Protein AF-A0A3D5JQ87-F1 (afdb_monomer_lite)

Secondary structure (DSSP, 8-state):
--SSSS--S---SS-HHHHHHHHHHTT-TTS-------TTTSB--STT--B--TTHHHHHHHHHHHHTT-

Radius of gyration: 16.7 Å; chains: 1; bounding box: 44×23×42 Å

Sequence (70 aa):
DSTFADVYNIGGRWAGAITAGCFLSRFTEGQRWAHLDIAGVASDEGKRGMATGRPVGLLSQWLLDQAARA

Foldseek 3Di:
DDPPDPDDCADDDPPGVVVNVVVVVVVQPPHPDDDDDCVPPQWDDDPPIDGPPPPVVVVVVVVVVVVVVD

Structure (mmCIF, N/CA/C/O backbone):
data_AF-A0A3D5JQ87-F1
#
_entry.id   AF-A0A3D5JQ87-F1
#
loop_
_atom_site.group_PDB
_atom_site.id
_atom_site.type_symbol
_atom_site.label_atom_id
_atom_site.label_alt_id
_atom_site.label_comp_id
_atom_site.label_asym_id
_atom_site.label_entity_id
_atom_site.label_seq_id
_atom_site.pdbx_PDB_ins_code
_atom_site.Cartn_x
_atom_site.Cartn_y
_atom_site.Cartn_z
_atom_site.occupancy
_atom_site.B_iso_or_equiv
_atom_site.auth_seq_id
_atom_site.auth_comp_id
_atom_site.auth_asym_id
_atom_site.auth_atom_id
_atom_site.pdbx_PDB_model_num
ATOM 1 N N . ASP A 1 1 ? 14.923 4.222 9.176 1.00 82.12 1 ASP A N 1
ATOM 2 C CA . ASP A 1 1 ? 14.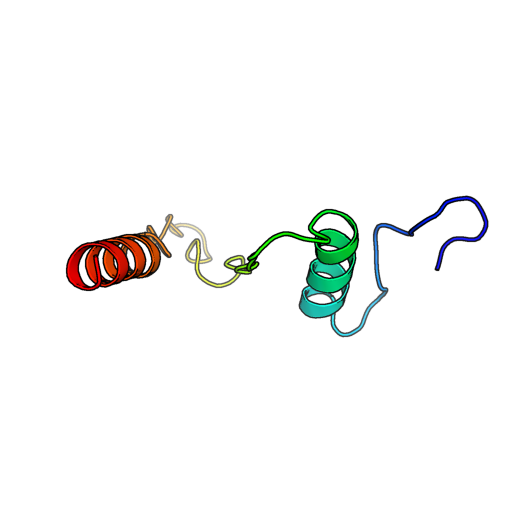983 5.421 10.036 1.00 82.12 1 ASP A CA 1
ATOM 3 C C . ASP A 1 1 ? 15.673 6.564 9.320 1.00 82.12 1 ASP A C 1
ATOM 5 O O . ASP A 1 1 ? 16.446 6.311 8.403 1.00 82.12 1 ASP A O 1
ATOM 9 N N . SER A 1 2 ? 15.342 7.803 9.684 1.00 93.31 2 SER A N 1
ATOM 10 C CA . SER A 1 2 ? 15.950 9.012 9.122 1.00 93.31 2 SER A CA 1
ATOM 11 C C . SER A 1 2 ? 16.768 9.713 10.201 1.00 93.31 2 SER A C 1
ATOM 13 O O . SER A 1 2 ? 16.351 9.782 11.351 1.00 93.31 2 SER A O 1
ATOM 15 N N . THR A 1 3 ? 17.930 10.249 9.832 1.00 96.25 3 THR A N 1
ATOM 16 C CA . THR A 1 3 ? 18.783 11.035 10.739 1.00 96.25 3 THR A CA 1
ATOM 17 C C . THR A 1 3 ? 18.217 12.433 11.010 1.00 96.25 3 THR A C 1
ATOM 19 O O . THR A 1 3 ? 18.587 13.059 11.996 1.00 96.25 3 THR A O 1
ATOM 22 N N . PHE A 1 4 ? 17.328 12.929 10.144 1.00 97.06 4 PHE A N 1
ATOM 23 C CA . PHE A 1 4 ? 16.886 14.332 10.142 1.00 97.06 4 PHE A CA 1
ATOM 24 C C . PHE A 1 4 ? 15.363 14.510 10.187 1.00 97.06 4 PHE A C 1
ATOM 26 O O . PHE A 1 4 ? 14.886 15.640 10.149 1.00 97.06 4 PHE A O 1
ATOM 33 N N . ALA A 1 5 ? 14.595 13.419 10.201 1.00 97.44 5 ALA A N 1
ATOM 34 C CA . ALA A 1 5 ? 13.134 13.452 10.153 1.00 97.44 5 ALA A CA 1
ATOM 35 C C . ALA A 1 5 ? 12.531 12.248 10.888 1.00 97.44 5 ALA A C 1
ATOM 37 O O . ALA A 1 5 ? 13.224 11.265 11.142 1.00 97.44 5 ALA A O 1
ATOM 38 N N . ASP A 1 6 ? 11.228 12.289 11.154 1.00 96.88 6 ASP A N 1
ATOM 39 C CA . ASP A 1 6 ? 10.523 11.227 11.887 1.00 96.88 6 ASP A CA 1
ATOM 40 C C . ASP A 1 6 ? 10.467 9.895 11.117 1.00 96.88 6 ASP A C 1
ATOM 42 O O . ASP A 1 6 ? 10.421 8.808 11.697 1.00 96.88 6 ASP A O 1
ATOM 46 N N . VAL A 1 7 ? 10.483 9.955 9.782 1.00 96.62 7 VAL A N 1
ATOM 47 C CA . VAL A 1 7 ? 10.474 8.775 8.913 1.00 96.62 7 VAL A CA 1
ATOM 48 C C . VAL A 1 7 ? 11.179 9.070 7.586 1.00 96.62 7 VAL A C 1
ATOM 50 O O . VAL A 1 7 ? 11.102 10.176 7.056 1.00 96.62 7 VAL A O 1
ATOM 53 N N . TYR A 1 8 ? 11.888 8.076 7.045 1.00 97.31 8 TYR A N 1
ATOM 54 C CA . TYR A 1 8 ? 12.465 8.133 5.698 1.00 97.31 8 TYR A CA 1
ATOM 55 C C . TYR A 1 8 ? 11.479 7.511 4.702 1.00 97.31 8 TYR A C 1
ATOM 57 O O . TYR A 1 8 ? 10.871 6.486 5.004 1.00 97.31 8 TYR A O 1
ATOM 65 N N . ASN A 1 9 ? 11.317 8.097 3.516 1.00 95.88 9 ASN A N 1
ATOM 66 C CA . ASN A 1 9 ? 10.281 7.689 2.556 1.00 95.88 9 ASN A CA 1
ATOM 67 C C . ASN A 1 9 ? 10.635 6.448 1.711 1.00 95.88 9 ASN A C 1
ATOM 69 O O . ASN A 1 9 ? 9.824 6.022 0.893 1.00 95.88 9 ASN A O 1
ATOM 73 N N . ILE A 1 10 ? 11.832 5.874 1.876 1.00 96.50 10 ILE A N 1
ATOM 74 C CA . ILE A 1 10 ? 12.317 4.709 1.118 1.00 96.50 10 ILE A CA 1
ATOM 75 C C . ILE A 1 10 ? 12.969 3.700 2.076 1.00 96.50 10 ILE A C 1
ATOM 77 O O . ILE A 1 10 ? 13.740 4.081 2.955 1.00 96.50 10 ILE A O 1
ATOM 81 N N . GLY A 1 11 ? 12.685 2.405 1.891 1.00 95.00 11 GLY A N 1
ATOM 82 C CA . GLY A 1 11 ? 13.177 1.308 2.742 1.00 95.00 11 GLY A CA 1
ATOM 83 C C . GLY A 1 11 ? 14.437 0.579 2.251 1.00 95.00 11 GLY A C 1
ATOM 84 O O . GLY A 1 11 ? 14.882 -0.371 2.890 1.00 95.00 11 GLY A O 1
ATOM 85 N N . GLY A 1 12 ? 15.020 0.997 1.125 1.00 95.50 12 GLY A N 1
ATOM 86 C CA . GLY A 1 12 ? 16.182 0.353 0.504 1.00 95.50 12 GLY A CA 1
ATOM 87 C C . GLY A 1 12 ? 15.812 -0.669 -0.577 1.00 95.50 12 GLY A C 1
ATOM 88 O O . GLY A 1 12 ? 14.713 -0.650 -1.123 1.00 95.50 12 GLY A O 1
ATOM 89 N N . ARG A 1 13 ? 16.763 -1.545 -0.934 1.00 97.00 13 ARG A N 1
ATOM 90 C CA . ARG A 1 13 ? 16.647 -2.457 -2.092 1.00 97.00 13 ARG A CA 1
ATOM 91 C C . ARG A 1 13 ? 15.646 -3.598 -1.888 1.00 97.00 13 ARG A C 1
ATOM 93 O O . ARG A 1 13 ? 15.032 -4.049 -2.852 1.00 97.00 13 ARG A O 1
ATOM 100 N N . TRP A 1 14 ? 15.541 -4.121 -0.672 1.00 97.75 14 TRP A N 1
ATOM 101 C CA . TRP A 1 14 ? 14.806 -5.354 -0.389 1.00 97.75 14 TRP A CA 1
ATOM 102 C C . TRP A 1 14 ? 13.426 -5.054 0.190 1.00 97.75 14 TRP A C 1
ATOM 104 O O . TRP A 1 14 ? 13.273 -4.123 0.972 1.00 97.75 14 TRP A O 1
ATOM 114 N N . ALA A 1 15 ? 12.430 -5.866 -0.180 1.00 96.75 15 ALA A N 1
ATOM 115 C CA . ALA A 1 15 ? 11.065 -5.773 0.345 1.00 96.75 15 ALA A CA 1
ATOM 116 C C . ALA A 1 15 ? 10.415 -4.376 0.189 1.00 96.75 15 ALA A C 1
ATOM 118 O O . ALA A 1 15 ? 9.698 -3.907 1.076 1.00 96.75 15 ALA A O 1
ATOM 119 N N . GLY A 1 16 ? 10.636 -3.718 -0.956 1.00 97.56 16 GLY A N 1
ATOM 120 C CA . GLY A 1 16 ? 10.110 -2.377 -1.249 1.00 97.56 16 GLY A CA 1
ATOM 121 C C . GLY A 1 16 ? 8.597 -2.238 -1.029 1.00 97.56 16 GLY A C 1
ATOM 122 O O . GLY A 1 16 ? 8.170 -1.312 -0.351 1.00 97.56 16 GLY A O 1
ATOM 123 N N . ALA A 1 17 ? 7.799 -3.205 -1.497 1.00 98.19 17 ALA A N 1
ATOM 124 C CA . ALA A 1 17 ? 6.344 -3.197 -1.305 1.00 98.19 17 ALA A CA 1
ATOM 125 C C . ALA A 1 17 ? 5.940 -3.208 0.184 1.00 98.19 17 ALA A C 1
ATOM 127 O O . ALA A 1 17 ? 5.057 -2.469 0.613 1.00 98.19 17 ALA A O 1
ATOM 128 N N 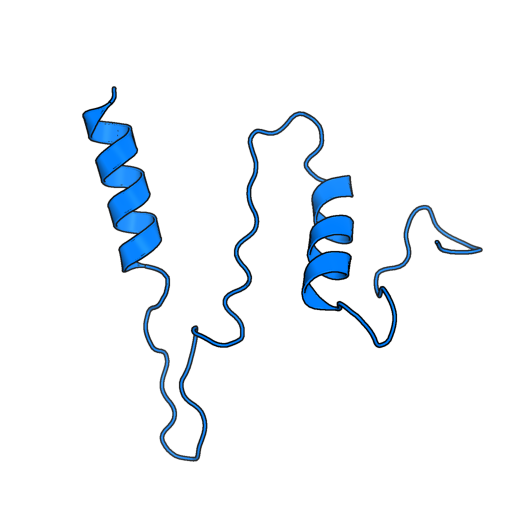. ILE A 1 18 ? 6.636 -3.999 1.007 1.00 98.19 18 ILE A N 1
ATOM 129 C CA . ILE A 1 18 ? 6.361 -4.096 2.447 1.00 98.19 18 ILE A CA 1
ATOM 130 C C . ILE A 1 18 ? 6.778 -2.806 3.156 1.00 98.19 18 ILE A C 1
ATOM 132 O O . ILE A 1 18 ? 6.005 -2.257 3.936 1.00 98.19 18 ILE A O 1
ATOM 136 N N . THR A 1 19 ? 7.977 -2.291 2.872 1.00 98.12 19 THR A N 1
ATOM 137 C CA . THR A 1 19 ? 8.464 -1.053 3.506 1.00 98.12 19 THR A CA 1
ATOM 138 C C . THR A 1 19 ? 7.629 0.170 3.117 1.00 98.12 19 THR A C 1
ATOM 140 O O . THR A 1 19 ? 7.413 1.035 3.963 1.00 98.12 19 THR A O 1
ATOM 143 N N . ALA A 1 20 ? 7.074 0.212 1.901 1.00 98.25 20 ALA A N 1
ATOM 14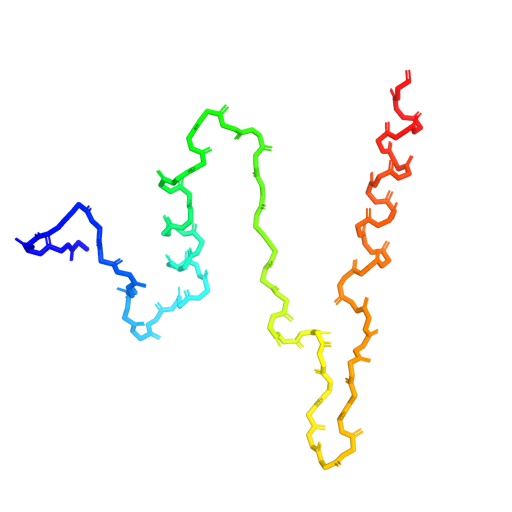4 C CA . ALA A 1 20 ? 6.083 1.212 1.505 1.00 98.25 20 ALA A CA 1
ATOM 145 C C . ALA A 1 20 ? 4.780 1.082 2.317 1.00 98.25 20 ALA A C 1
ATOM 147 O O . ALA A 1 20 ? 4.265 2.080 2.818 1.00 98.25 20 ALA A O 1
ATOM 148 N N . GLY A 1 21 ? 4.287 -0.142 2.537 1.00 98.06 21 GLY A N 1
ATOM 149 C CA . GLY A 1 21 ? 3.155 -0.392 3.436 1.00 98.06 21 GLY A CA 1
ATOM 150 C C . GLY A 1 21 ? 3.421 0.070 4.875 1.00 98.06 21 GLY A C 1
ATOM 151 O O . GLY A 1 21 ? 2.582 0.745 5.471 1.00 98.06 21 GLY A O 1
ATOM 152 N N . CYS A 1 22 ? 4.612 -0.217 5.411 1.00 97.62 22 CYS A N 1
ATOM 153 C CA . CYS A 1 22 ? 5.051 0.261 6.727 1.00 97.62 22 CYS A CA 1
ATOM 154 C C . CYS A 1 22 ? 5.167 1.788 6.801 1.00 97.62 22 CYS A C 1
ATOM 156 O O . CYS A 1 22 ? 4.955 2.364 7.865 1.00 97.62 22 CYS A O 1
ATOM 158 N N . PHE A 1 23 ? 5.520 2.451 5.698 1.00 98.19 23 PHE A N 1
ATOM 159 C CA . PHE A 1 23 ? 5.515 3.909 5.631 1.00 98.19 23 PHE A CA 1
ATOM 160 C C . PHE A 1 23 ? 4.085 4.450 5.742 1.00 98.19 23 PHE A C 1
ATOM 162 O O . PHE A 1 23 ? 3.821 5.298 6.591 1.00 98.19 23 PHE A O 1
ATOM 169 N N . LEU A 1 24 ? 3.149 3.920 4.945 1.00 98.38 24 LEU A N 1
ATOM 170 C CA . LEU A 1 24 ? 1.743 4.335 4.974 1.00 98.38 24 LEU A CA 1
ATOM 171 C C . LEU A 1 24 ? 1.097 4.103 6.346 1.00 98.38 24 LEU A C 1
ATOM 173 O O . LEU A 1 24 ? 0.351 4.960 6.817 1.00 98.38 24 LEU A O 1
ATOM 177 N N . SER A 1 25 ? 1.422 2.994 7.020 1.00 97.50 25 SER A N 1
ATOM 178 C CA . SER A 1 25 ? 0.807 2.652 8.308 1.00 97.50 25 SER A CA 1
ATOM 179 C C . SER A 1 25 ? 1.084 3.670 9.417 1.00 97.50 25 SER A C 1
ATOM 181 O O . SER A 1 25 ? 0.291 3.771 10.348 1.00 97.50 25 SER A O 1
ATOM 183 N N . ARG A 1 26 ? 2.172 4.453 9.320 1.00 97.19 26 ARG A N 1
ATOM 184 C CA . ARG A 1 26 ? 2.482 5.543 10.268 1.00 97.19 26 ARG A CA 1
ATOM 185 C C . ARG A 1 26 ? 1.432 6.658 10.261 1.00 97.19 26 ARG A C 1
ATOM 187 O O . ARG A 1 26 ? 1.364 7.434 11.203 1.00 97.19 26 ARG A O 1
ATOM 194 N N . PHE A 1 27 ? 0.622 6.745 9.206 1.00 97.81 27 PHE A N 1
ATOM 195 C CA . PHE A 1 27 ? -0.374 7.802 9.011 1.00 97.81 27 PHE A CA 1
ATOM 196 C C . PHE A 1 27 ? -1.816 7.306 9.159 1.00 97.81 27 PHE A C 1
ATOM 198 O O . PHE A 1 27 ? -2.758 8.062 8.934 1.00 97.81 27 PHE A O 1
ATOM 205 N N . THR A 1 28 ? -2.008 6.037 9.521 1.00 98.19 28 THR A N 1
ATOM 206 C CA . THR A 1 28 ? -3.335 5.409 9.628 1.00 98.19 28 THR A CA 1
ATOM 207 C C . THR A 1 28 ? -3.577 4.813 11.010 1.00 98.19 28 THR A C 1
ATOM 209 O O . THR A 1 28 ? -4.412 3.922 11.173 1.00 98.19 28 THR A O 1
ATOM 212 N N . GLU A 1 29 ? -2.834 5.274 12.015 1.00 96.00 29 GLU A N 1
ATOM 213 C CA . GLU A 1 29 ? -3.005 4.839 13.398 1.00 96.00 29 GLU A CA 1
ATOM 214 C C . GLU A 1 29 ? -4.428 5.149 13.896 1.00 96.00 29 GLU A C 1
ATOM 216 O O . GLU A 1 29 ? -5.019 6.185 13.586 1.00 96.00 29 GLU A O 1
ATOM 221 N N 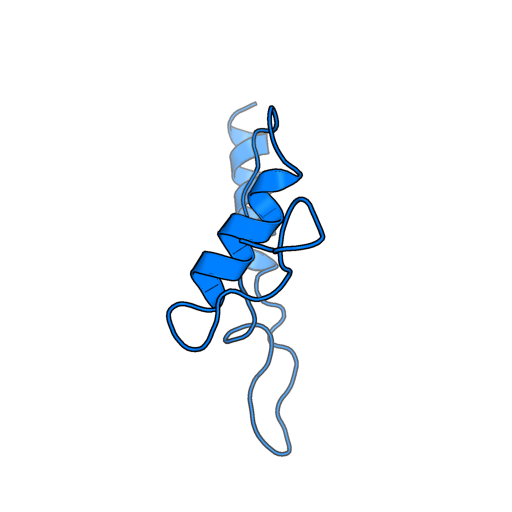. GLY A 1 30 ? -5.021 4.199 14.624 1.00 97.44 30 GLY A N 1
ATOM 222 C CA . GLY A 1 30 ? -6.410 4.284 15.089 1.00 97.44 30 GLY A CA 1
ATOM 223 C C . GLY A 1 30 ? -7.479 4.040 14.016 1.00 97.44 30 GLY A C 1
ATOM 224 O O . GLY A 1 30 ? -8.664 4.056 14.341 1.00 97.44 30 GLY A O 1
ATOM 225 N N . GLN A 1 31 ? -7.100 3.779 12.761 1.00 98.31 31 GLN A N 1
ATOM 226 C CA . GLN A 1 31 ? -8.043 3.501 11.676 1.00 98.31 31 GLN A CA 1
ATOM 227 C C . GLN A 1 31 ? -8.131 2.003 11.373 1.00 98.31 31 GLN A C 1
ATOM 229 O O . GLN A 1 31 ? -7.122 1.297 11.320 1.00 98.31 31 GLN A O 1
ATOM 234 N N . ARG A 1 32 ? -9.341 1.508 11.080 1.00 97.75 32 ARG A N 1
ATOM 235 C CA . ARG A 1 32 ? -9.514 0.195 10.441 1.00 97.75 32 ARG A CA 1
ATOM 236 C C . ARG A 1 32 ? -9.169 0.327 8.959 1.00 97.75 32 ARG A C 1
ATOM 238 O O . ARG A 1 32 ? -10.037 0.614 8.138 1.00 97.75 32 ARG A O 1
ATOM 245 N N . TRP A 1 33 ? -7.896 0.140 8.639 1.00 98.38 33 TRP A N 1
ATOM 246 C CA . TRP A 1 33 ? -7.329 0.471 7.335 1.00 98.38 33 TRP A CA 1
ATOM 247 C C . TRP A 1 33 ? -6.627 -0.719 6.670 1.00 98.38 33 TRP A C 1
ATOM 249 O O . TRP A 1 33 ? -6.136 -1.627 7.340 1.00 98.38 33 TRP A O 1
ATOM 259 N N . ALA A 1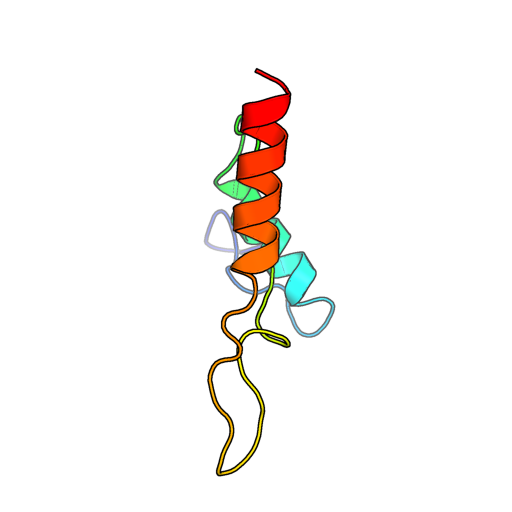 34 ? -6.583 -0.701 5.336 1.00 98.25 34 ALA A N 1
ATOM 260 C CA . ALA A 1 34 ? -5.846 -1.653 4.518 1.00 98.25 34 ALA A CA 1
ATOM 261 C C . ALA A 1 34 ? -5.209 -0.949 3.310 1.00 98.25 34 ALA A C 1
ATOM 263 O O . ALA A 1 34 ? -5.773 -0.000 2.763 1.00 98.25 34 ALA A O 1
ATOM 264 N N . HIS A 1 35 ? -4.063 -1.463 2.866 1.00 98.44 35 HIS A N 1
ATOM 265 C CA . HIS A 1 35 ? -3.384 -1.060 1.637 1.00 98.44 35 HIS A CA 1
ATOM 266 C C . HIS A 1 35 ? -3.405 -2.203 0.622 1.00 98.44 35 HIS A C 1
ATOM 268 O O . HIS A 1 35 ? -3.169 -3.358 0.973 1.00 98.44 35 HIS A O 1
ATOM 274 N N . LEU A 1 36 ? -3.668 -1.862 -0.639 1.00 98.44 36 LEU A N 1
ATOM 275 C CA . LEU A 1 36 ? -3.590 -2.773 -1.775 1.00 98.44 36 LEU A CA 1
ATOM 276 C C . LEU A 1 36 ? -2.545 -2.243 -2.755 1.00 98.44 36 LEU A C 1
ATOM 278 O O . LEU A 1 36 ? -2.764 -1.216 -3.397 1.00 98.44 36 LEU A O 1
ATOM 282 N N . ASP A 1 37 ? -1.431 -2.959 -2.882 1.00 98.44 37 ASP A N 1
ATOM 283 C CA . ASP A 1 37 ? -0.463 -2.725 -3.950 1.00 98.44 37 ASP A CA 1
ATOM 284 C C . ASP A 1 37 ? -0.954 -3.418 -5.229 1.00 98.44 37 ASP A C 1
ATOM 286 O O . ASP A 1 37 ? -1.084 -4.644 -5.284 1.00 98.44 37 ASP A O 1
ATOM 290 N N . ILE A 1 38 ? -1.278 -2.617 -6.246 1.00 98.31 38 ILE A N 1
ATOM 291 C CA . ILE A 1 38 ? -1.804 -3.092 -7.531 1.00 98.31 38 ILE A CA 1
ATOM 292 C C . ILE A 1 38 ? -0.840 -2.854 -8.693 1.00 98.31 38 ILE A C 1
ATOM 294 O O . ILE A 1 38 ? -1.241 -3.029 -9.845 1.00 98.31 38 ILE A O 1
ATOM 298 N N . ALA A 1 39 ? 0.412 -2.467 -8.422 1.00 97.44 39 ALA A N 1
ATOM 299 C CA . ALA A 1 39 ? 1.358 -2.066 -9.462 1.00 97.44 39 ALA A CA 1
ATOM 300 C C . ALA A 1 39 ? 1.516 -3.135 -10.559 1.00 97.44 39 ALA A C 1
ATOM 302 O O . ALA A 1 39 ? 1.533 -2.806 -11.739 1.00 97.44 39 ALA A O 1
ATOM 303 N N . GLY A 1 40 ? 1.539 -4.418 -10.180 1.00 96.06 40 GLY A N 1
ATOM 304 C CA . GLY A 1 40 ? 1.665 -5.538 -11.122 1.00 96.06 40 GLY A CA 1
ATOM 305 C C . GLY A 1 40 ? 0.362 -6.015 -11.774 1.00 96.06 40 GLY A C 1
ATOM 306 O O . GLY A 1 40 ? 0.397 -6.943 -12.573 1.00 96.06 40 GLY A O 1
ATOM 307 N N . VAL A 1 41 ? -0.799 -5.458 -11.414 1.00 97.19 41 VAL A N 1
ATOM 308 C CA . VAL A 1 41 ? -2.103 -5.926 -11.926 1.00 97.19 41 VAL A CA 1
ATOM 309 C C . VAL A 1 41 ? -2.948 -4.833 -12.570 1.00 97.19 41 VAL A C 1
ATOM 311 O O . VAL A 1 41 ? -3.960 -5.155 -13.190 1.00 97.19 41 VAL A O 1
ATOM 314 N N . ALA A 1 42 ? -2.576 -3.561 -12.414 1.00 97.62 42 ALA A N 1
ATOM 315 C CA . ALA A 1 42 ? -3.354 -2.417 -12.888 1.00 97.62 42 ALA A CA 1
ATOM 316 C C . ALA A 1 42 ? -3.333 -2.252 -14.419 1.00 97.62 42 ALA A C 1
ATOM 318 O O . ALA A 1 42 ? -4.284 -1.723 -15.001 1.00 97.62 42 ALA A O 1
ATOM 319 N N . SER A 1 43 ? -2.277 -2.722 -15.080 1.00 97.06 43 SER A N 1
ATOM 320 C CA . SER A 1 43 ? -2.083 -2.605 -16.527 1.00 97.06 43 SER A CA 1
ATOM 321 C C . SER A 1 43 ? -1.262 -3.765 -17.075 1.00 97.06 43 SER A C 1
ATOM 323 O O . SER A 1 43 ? -0.424 -4.312 -16.361 1.00 97.06 43 SER A O 1
ATOM 325 N N . ASP A 1 44 ? -1.458 -4.075 -18.352 1.00 96.94 44 ASP A N 1
ATOM 326 C CA . ASP A 1 44 ? -0.591 -4.994 -19.088 1.00 96.94 44 ASP A CA 1
ATOM 327 C C . ASP A 1 44 ? 0.652 -4.272 -19.631 1.00 96.94 44 ASP A C 1
ATOM 329 O O . ASP A 1 44 ? 0.620 -3.075 -19.928 1.00 96.94 44 ASP A O 1
ATOM 333 N N . GLU A 1 45 ? 1.751 -5.005 -19.801 1.00 94.31 45 GLU A N 1
ATOM 334 C CA . GLU A 1 45 ? 2.987 -4.479 -20.384 1.00 94.31 45 GLU A CA 1
ATOM 335 C C . GLU A 1 45 ? 2.981 -4.512 -21.927 1.00 94.31 45 GLU A C 1
ATOM 337 O O . GLU A 1 45 ? 2.198 -5.204 -22.581 1.00 94.31 45 GLU A O 1
ATOM 342 N N . GLY A 1 46 ? 3.925 -3.787 -22.534 1.00 93.56 46 GLY A N 1
ATOM 343 C CA . GLY A 1 46 ? 4.189 -3.825 -23.973 1.00 93.56 46 GLY A CA 1
ATOM 344 C C . GLY A 1 46 ? 3.468 -2.746 -24.787 1.00 93.56 46 GLY A C 1
ATOM 345 O O . GLY A 1 46 ? 2.671 -1.961 -24.286 1.00 93.56 46 GLY A O 1
ATOM 346 N N . LYS A 1 47 ? 3.764 -2.690 -26.095 1.00 90.06 47 LYS A N 1
ATOM 347 C CA . LYS A 1 47 ? 3.333 -1.594 -26.998 1.00 90.06 47 LYS A CA 1
ATOM 348 C C . LYS A 1 47 ? 1.814 -1.431 -27.139 1.00 90.06 47 LYS A C 1
ATOM 350 O O . LYS A 1 47 ? 1.364 -0.421 -27.667 1.00 90.06 47 LYS A O 1
ATOM 355 N N . ARG A 1 48 ? 1.044 -2.445 -26.743 1.00 93.19 48 ARG A N 1
ATOM 356 C CA . ARG A 1 48 ? -0.425 -2.449 -26.754 1.00 93.19 48 ARG A CA 1
ATOM 357 C C . ARG A 1 48 ? -1.006 -2.707 -25.361 1.00 93.19 48 ARG A C 1
ATOM 359 O O . ARG A 1 48 ? -2.161 -3.104 -25.266 1.00 93.19 48 ARG A O 1
ATOM 366 N N . GLY A 1 49 ? -0.197 -2.538 -24.314 1.00 93.56 49 GLY A N 1
ATOM 367 C CA . GLY A 1 49 ? -0.641 -2.666 -22.934 1.00 93.56 49 GLY A CA 1
ATOM 368 C C . GLY A 1 49 ? -1.753 -1.665 -22.638 1.00 93.56 49 GLY A C 1
ATOM 369 O O . GLY A 1 49 ? -1.674 -0.503 -23.038 1.00 93.56 49 GLY A O 1
ATOM 370 N N . MET A 1 50 ? -2.803 -2.134 -21.973 1.00 96.62 50 MET A N 1
ATOM 371 C CA . MET A 1 50 ? -3.972 -1.339 -21.603 1.00 96.62 50 MET A CA 1
ATOM 372 C C . MET A 1 50 ? -4.222 -1.469 -20.100 1.00 96.62 50 MET A C 1
ATOM 374 O O . MET A 1 50 ? -3.692 -2.361 -19.436 1.00 96.62 50 MET A O 1
ATOM 378 N N . ALA A 1 51 ? -5.045 -0.575 -19.553 1.00 97.81 51 ALA A N 1
ATOM 379 C CA . ALA A 1 51 ? -5.532 -0.714 -18.186 1.00 97.81 51 ALA A CA 1
ATOM 380 C C . ALA A 1 51 ? -6.432 -1.954 -18.065 1.00 97.81 51 ALA A C 1
ATOM 382 O O . ALA A 1 51 ? -7.307 -2.175 -18.902 1.00 97.81 51 ALA A O 1
ATOM 383 N N . THR A 1 52 ? -6.254 -2.733 -16.997 1.00 98.12 52 THR A N 1
ATOM 384 C CA . THR A 1 52 ? -7.030 -3.967 -16.772 1.00 98.12 52 THR A CA 1
ATOM 385 C C . THR A 1 52 ? -8.376 -3.709 -16.091 1.00 98.12 52 THR A C 1
ATOM 387 O O . THR A 1 52 ? -9.228 -4.592 -16.034 1.00 98.12 52 THR A O 1
ATOM 390 N N . GLY A 1 53 ? -8.555 -2.525 -15.494 1.00 97.88 53 GLY A N 1
ATOM 391 C CA . GLY A 1 53 ? -9.688 -2.212 -14.618 1.00 97.88 53 GLY A CA 1
ATOM 392 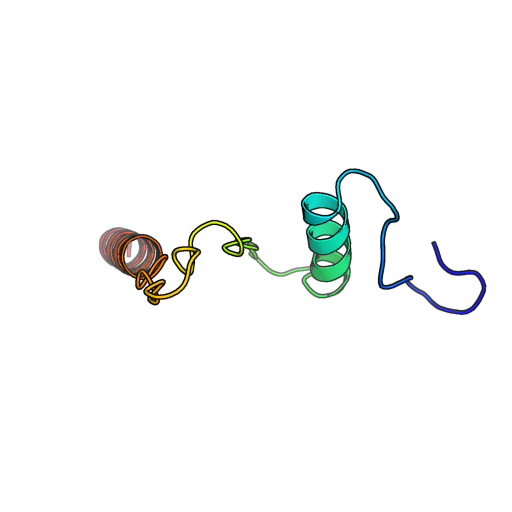C C . GLY A 1 53 ? -9.611 -2.876 -13.236 1.00 97.88 53 GLY A C 1
ATOM 393 O O . GLY A 1 53 ? -10.500 -2.690 -12.405 1.00 97.88 53 GLY A O 1
ATOM 394 N N . ARG A 1 54 ? -8.557 -3.639 -12.931 1.00 98.00 54 ARG A N 1
ATOM 395 C CA . ARG A 1 54 ? -8.337 -4.169 -11.580 1.00 98.00 54 ARG A CA 1
ATOM 396 C C . ARG A 1 54 ? -7.911 -3.028 -10.640 1.00 98.00 54 ARG A C 1
ATOM 398 O O . ARG A 1 54 ? -7.156 -2.158 -11.063 1.00 98.00 54 ARG A O 1
ATOM 405 N N . PRO A 1 55 ? -8.349 -3.030 -9.366 1.00 98.25 55 PRO A N 1
ATOM 406 C CA . PRO A 1 55 ? -9.079 -4.092 -8.675 1.00 98.25 55 PRO A CA 1
ATOM 407 C C . PRO A 1 55 ? -10.592 -3.819 -8.548 1.00 98.25 55 PRO A C 1
ATOM 409 O O . PRO A 1 55 ? -11.181 -4.229 -7.550 1.00 98.25 55 PRO A O 1
ATOM 412 N N . VAL A 1 56 ? -11.241 -3.150 -9.514 1.00 98.62 56 VAL A N 1
ATOM 413 C CA . VAL A 1 56 ? -12.654 -2.726 -9.384 1.00 98.62 56 VAL A CA 1
ATOM 414 C C . VAL A 1 56 ? -13.567 -3.883 -8.977 1.00 98.62 56 VAL A C 1
ATOM 416 O O . VAL A 1 56 ? -14.287 -3.750 -7.996 1.00 98.62 56 VAL A O 1
ATOM 419 N N . GLY A 1 57 ? -13.470 -5.045 -9.632 1.00 98.69 57 GLY A N 1
ATOM 420 C CA . GLY A 1 57 ? -14.283 -6.215 -9.269 1.00 98.69 57 GLY A CA 1
ATOM 421 C C . GLY A 1 57 ? -14.117 -6.664 -7.808 1.00 98.69 57 GLY A C 1
ATOM 422 O O . GLY A 1 57 ? -15.107 -6.977 -7.154 1.00 98.69 57 GLY A O 1
ATOM 423 N N . LEU A 1 58 ? -12.892 -6.629 -7.267 1.00 98.69 58 LEU A N 1
ATOM 424 C CA . LEU A 1 58 ? -12.621 -6.966 -5.863 1.00 98.69 58 LEU A CA 1
ATOM 425 C C . LEU A 1 58 ? -13.257 -5.944 -4.917 1.00 98.69 58 LEU A C 1
ATOM 427 O O . LEU A 1 58 ? -13.915 -6.331 -3.955 1.00 98.69 58 LEU A O 1
ATOM 431 N N . LEU A 1 59 ? -13.074 -4.648 -5.183 1.00 98.69 59 LEU A N 1
ATOM 432 C CA . LEU A 1 59 ? -13.604 -3.586 -4.322 1.00 98.69 59 LEU A CA 1
ATOM 433 C C . LEU A 1 59 ? -15.134 -3.524 -4.370 1.00 98.69 59 LEU A C 1
ATOM 435 O O . LEU A 1 59 ? -15.771 -3.377 -3.330 1.00 98.69 59 LEU A O 1
ATOM 439 N N . SER A 1 60 ? -15.725 -3.689 -5.555 1.00 98.75 60 SER A N 1
ATOM 440 C CA . SER A 1 60 ? -17.175 -3.775 -5.726 1.00 98.75 60 SER A CA 1
ATOM 441 C C . SER A 1 60 ? -17.753 -4.958 -4.958 1.00 98.75 60 SER A C 1
ATOM 443 O O . SER A 1 60 ? -18.721 -4.777 -4.223 1.00 98.75 60 SER A O 1
ATOM 445 N N . GLN A 1 61 ? -17.142 -6.144 -5.060 1.00 98.69 61 GLN A N 1
ATOM 446 C CA . GLN A 1 61 ? -17.609 -7.310 -4.309 1.00 98.69 61 GLN A CA 1
ATOM 447 C C . GLN A 1 61 ? -17.465 -7.108 -2.799 1.00 98.69 61 GLN A C 1
ATOM 449 O O . GLN A 1 61 ? -18.389 -7.417 -2.055 1.00 98.69 61 GLN A O 1
ATOM 454 N N . TRP A 1 62 ? -16.350 -6.535 -2.338 1.00 98.25 62 TRP A N 1
ATOM 455 C CA . TRP A 1 62 ? -16.168 -6.233 -0.920 1.00 98.25 62 TRP A CA 1
ATOM 456 C C . TRP A 1 62 ? -17.283 -5.327 -0.378 1.00 98.25 62 TRP A C 1
ATOM 458 O O . TRP A 1 62 ? -17.826 -5.612 0.689 1.00 98.25 62 TRP A O 1
ATOM 468 N N . LEU A 1 63 ? -17.670 -4.281 -1.119 1.00 98.44 63 LEU A N 1
ATOM 469 C CA . LEU A 1 63 ? -18.780 -3.399 -0.743 1.00 98.44 63 LEU A CA 1
ATOM 470 C C . LEU A 1 63 ? -20.131 -4.127 -0.729 1.00 98.44 63 LEU A C 1
ATOM 472 O O . LEU A 1 63 ? -20.898 -3.942 0.214 1.00 98.44 63 LEU A O 1
ATOM 476 N N . LEU A 1 64 ? -20.409 -4.967 -1.731 1.00 98.56 64 LEU A N 1
ATOM 477 C CA . LEU A 1 64 ? -21.618 -5.798 -1.770 1.00 98.56 64 LEU A CA 1
ATOM 478 C C . LEU A 1 64 ? -21.694 -6.733 -0.555 1.00 98.56 64 LEU A C 1
ATOM 480 O O . LEU A 1 64 ? -22.736 -6.823 0.092 1.00 98.56 64 LEU A O 1
ATOM 484 N N . ASP A 1 65 ? -20.576 -7.361 -0.190 1.00 98.62 65 ASP A N 1
ATOM 485 C CA . ASP A 1 65 ? -20.493 -8.236 0.978 1.00 98.62 65 ASP A CA 1
ATOM 486 C C . ASP A 1 65 ? -20.678 -7.467 2.291 1.00 98.62 65 ASP A C 1
ATOM 488 O O . ASP A 1 65 ? -21.235 -8.015 3.240 1.00 98.62 65 ASP A O 1
ATOM 492 N N . GLN A 1 66 ? -20.202 -6.218 2.386 1.00 97.31 66 GLN A N 1
ATOM 493 C CA . GLN A 1 66 ? -20.475 -5.373 3.556 1.00 97.31 66 GLN A CA 1
ATOM 494 C C . GLN A 1 66 ? -21.958 -5.003 3.633 1.00 97.31 66 GLN A C 1
ATOM 496 O O . GLN A 1 66 ? -22.538 -5.073 4.711 1.00 97.31 66 GLN A O 1
ATOM 501 N N . ALA A 1 67 ? -22.576 -4.655 2.501 1.00 97.62 67 ALA A N 1
ATOM 502 C CA . ALA A 1 67 ? -23.992 -4.308 2.440 1.00 97.62 67 ALA A CA 1
ATOM 503 C C . ALA A 1 67 ? -24.905 -5.492 2.794 1.00 97.62 67 ALA A C 1
ATOM 505 O O . ALA A 1 67 ? -25.933 -5.293 3.423 1.00 97.62 67 ALA A O 1
ATOM 506 N N . ALA A 1 68 ? -24.517 -6.721 2.440 1.00 96.94 68 ALA A N 1
ATOM 507 C CA . ALA A 1 68 ? -25.263 -7.931 2.788 1.00 96.94 68 ALA A CA 1
ATOM 508 C C . ALA A 1 68 ? -25.127 -8.351 4.266 1.00 96.94 68 ALA A C 1
ATOM 510 O O . ALA A 1 68 ? -25.888 -9.195 4.736 1.00 96.94 68 ALA A O 1
ATOM 511 N N . ARG A 1 69 ? -24.125 -7.824 4.981 1.00 91.38 69 ARG A N 1
ATOM 512 C CA . ARG A 1 69 ? -23.889 -8.091 6.413 1.00 91.38 69 ARG A CA 1
ATOM 513 C C . ARG A 1 69 ? -24.555 -7.067 7.334 1.00 91.38 69 ARG A C 1
ATOM 515 O O . ARG A 1 69 ? -24.595 -7.319 8.537 1.00 91.38 69 ARG A O 1
ATOM 522 N N . ALA A 1 70 ? -24.969 -5.924 6.789 1.00 64.75 70 ALA A N 1
ATOM 523 C CA . ALA A 1 70 ? -25.692 -4.871 7.497 1.00 64.75 70 ALA A CA 1
ATOM 524 C C . ALA A 1 70 ? -27.183 -5.213 7.595 1.00 64.75 70 ALA A C 1
ATOM 526 O O . ALA A 1 70 ? -27.772 -4.880 8.646 1.00 64.75 70 ALA A O 1
#

pLDDT: mean 96.46, std 4.55, range [64.75, 98.75]